Protein AF-A0A2J8MHH7-F1 (afdb_monomer_lite)

Secondary structure (DSSP, 8-state):
-HHHHHHHHHHHHHH-B-TTSPBTTSBPPP-TT-TT-S-B-TT--EEEETTTT----SSS-----EEEESS---S-B-SHHHHHHHHHHHS---S-TTS-GGGTTT-TTHHHHSPPSSBPPEEEETTTTEEEE-SHHHHHHHHHHHHHHHHHHHHHHHHHHT-

Structure (mmCIF, N/CA/C/O backbone):
data_AF-A0A2J8MHH7-F1
#
_entry.id   AF-A0A2J8MHH7-F1
#
loop_
_atom_site.group_PDB
_atom_site.id
_atom_site.type_symbol
_atom_site.label_atom_id
_atom_site.label_alt_id
_atom_site.label_comp_id
_atom_site.label_asym_id
_atom_site.label_entity_id
_atom_site.label_seq_id
_atom_site.pdbx_PDB_ins_code
_atom_site.Cartn_x
_atom_site.Cartn_y
_atom_site.Cartn_z
_atom_site.occupancy
_atom_site.B_iso_or_equiv
_atom_site.auth_seq_id
_atom_site.auth_comp_id
_atom_site.auth_asym_id
_atom_site.auth_atom_id
_atom_site.pdbx_PDB_model_num
ATOM 1 N N . MET A 1 1 ? 13.312 17.341 -24.199 1.00 48.28 1 MET A N 1
ATOM 2 C CA . MET A 1 1 ? 13.544 16.690 -22.887 1.00 48.28 1 MET A CA 1
ATOM 3 C C . MET A 1 1 ? 12.487 17.016 -21.820 1.00 48.28 1 MET A C 1
ATOM 5 O O . MET A 1 1 ? 12.425 16.279 -20.849 1.00 48.28 1 MET A O 1
ATOM 9 N N . GLY A 1 2 ? 11.620 18.029 -21.984 1.00 56.25 2 GLY A N 1
ATOM 10 C CA . GLY A 1 2 ? 10.581 18.352 -20.986 1.00 56.25 2 GLY A CA 1
ATOM 11 C C . GLY A 1 2 ? 9.403 17.366 -20.921 1.00 56.25 2 GLY A C 1
ATOM 12 O O . GLY A 1 2 ? 9.033 16.933 -19.836 1.00 56.25 2 GLY A O 1
ATOM 13 N N . TYR A 1 3 ? 8.859 16.937 -22.066 1.00 55.91 3 TYR A N 1
ATOM 14 C CA . TYR A 1 3 ? 7.637 16.115 -22.106 1.00 55.91 3 TYR A CA 1
ATOM 15 C C . TYR A 1 3 ? 7.747 14.759 -21.389 1.00 55.91 3 TYR A C 1
ATOM 17 O O . TYR A 1 3 ? 6.824 14.376 -20.679 1.00 55.91 3 TYR A O 1
ATOM 25 N N . SER A 1 4 ? 8.869 14.041 -21.509 1.00 57.59 4 SER A N 1
ATOM 26 C CA . SER A 1 4 ? 9.049 12.733 -20.852 1.00 57.59 4 SER A CA 1
ATOM 27 C C . SER A 1 4 ? 9.159 12.843 -19.328 1.00 57.59 4 SER A C 1
ATOM 29 O O . SER A 1 4 ? 8.661 11.978 -18.611 1.00 57.59 4 SER A O 1
ATOM 31 N N . VAL A 1 5 ? 9.771 13.923 -18.829 1.00 59.91 5 VAL A N 1
ATOM 32 C CA . VAL A 1 5 ? 9.884 14.202 -17.389 1.00 59.91 5 VAL A CA 1
ATOM 33 C C . VAL A 1 5 ? 8.517 14.577 -16.819 1.00 59.91 5 VAL A C 1
ATOM 35 O O . VAL A 1 5 ? 8.118 14.051 -15.782 1.00 59.91 5 VAL A O 1
ATOM 38 N N . VAL A 1 6 ? 7.764 15.415 -17.537 1.00 61.03 6 VAL A N 1
ATOM 39 C CA . VAL A 1 6 ? 6.406 15.824 -17.155 1.00 61.03 6 VAL A CA 1
ATOM 40 C C . VAL A 1 6 ? 5.433 14.641 -17.197 1.00 61.03 6 VAL A C 1
ATOM 42 O O . VAL A 1 6 ? 4.681 14.444 -16.247 1.00 61.03 6 VAL A O 1
ATOM 45 N N . ALA A 1 7 ? 5.486 13.797 -18.232 1.00 61.09 7 ALA A N 1
ATOM 46 C CA . ALA A 1 7 ? 4.661 12.592 -18.329 1.00 61.09 7 ALA A CA 1
ATOM 47 C C . ALA A 1 7 ? 4.988 11.572 -17.224 1.00 61.09 7 ALA A C 1
ATOM 49 O O . ALA A 1 7 ? 4.081 10.977 -16.642 1.00 61.09 7 ALA A O 1
ATOM 50 N N . GLY A 1 8 ? 6.273 11.404 -16.890 1.00 65.75 8 GLY A N 1
ATOM 51 C CA . GLY A 1 8 ? 6.703 10.571 -15.767 1.00 65.75 8 GLY A CA 1
ATOM 52 C C . GLY A 1 8 ? 6.203 11.100 -14.418 1.00 65.75 8 GLY A C 1
ATOM 53 O O . GLY A 1 8 ? 5.699 10.327 -13.604 1.00 65.75 8 GLY A O 1
ATOM 54 N N . ALA A 1 9 ? 6.283 12.415 -14.196 1.00 71.88 9 ALA A N 1
ATOM 55 C CA . ALA A 1 9 ? 5.775 13.065 -12.988 1.00 71.88 9 ALA A CA 1
ATOM 56 C C . ALA A 1 9 ? 4.243 12.960 -12.870 1.00 71.88 9 ALA A C 1
ATOM 58 O O . ALA A 1 9 ? 3.733 12.589 -11.814 1.00 71.88 9 ALA A O 1
ATOM 59 N N . ALA A 1 10 ? 3.513 13.196 -13.965 1.00 72.38 10 ALA A N 1
ATOM 60 C CA . ALA A 1 10 ? 2.060 13.045 -14.020 1.00 72.38 10 ALA A CA 1
ATOM 61 C C . ALA A 1 10 ? 1.624 11.593 -13.760 1.00 72.38 10 ALA A C 1
ATOM 63 O O . ALA A 1 10 ? 0.693 11.348 -12.996 1.00 72.38 10 ALA A O 1
ATOM 64 N N . GLY A 1 11 ? 2.328 10.617 -14.344 1.00 76.19 11 GLY A N 1
ATOM 65 C CA . GLY A 1 11 ? 2.057 9.196 -14.127 1.00 76.19 11 GLY A CA 1
ATOM 66 C C . GLY A 1 11 ? 2.215 8.785 -12.662 1.00 76.19 11 GLY A C 1
ATOM 67 O O . GLY A 1 11 ? 1.337 8.119 -12.116 1.00 76.19 11 GLY A O 1
ATOM 68 N N . ARG A 1 12 ? 3.287 9.228 -11.993 1.00 78.00 12 ARG A N 1
ATOM 69 C CA . ARG A 1 12 ? 3.503 8.954 -10.559 1.00 78.00 12 ARG A CA 1
ATOM 70 C C . ARG A 1 12 ? 2.398 9.525 -9.683 1.00 78.00 12 ARG A C 1
ATOM 72 O O . ARG A 1 12 ? 2.037 8.902 -8.691 1.00 78.00 12 ARG A O 1
ATOM 79 N N . LEU A 1 13 ? 1.845 10.670 -10.059 1.00 78.00 13 LEU A N 1
ATOM 80 C CA . LEU A 1 13 ? 0.752 11.280 -9.322 1.00 78.00 13 LEU A CA 1
ATOM 81 C C . LEU A 1 13 ? -0.551 10.486 -9.487 1.00 78.00 13 LEU A C 1
ATOM 83 O O . LEU A 1 13 ? -1.142 10.063 -8.495 1.00 78.00 13 LEU A O 1
ATOM 87 N N . LEU A 1 14 ? -0.932 10.193 -10.735 1.00 81.19 14 LEU A N 1
ATOM 88 C CA . LEU A 1 14 ? -2.170 9.483 -11.076 1.00 81.19 14 LEU A CA 1
ATOM 89 C C . LEU A 1 14 ? -2.198 8.032 -10.572 1.00 81.19 14 LEU A C 1
ATOM 91 O O . LEU A 1 14 ? -3.188 7.585 -9.995 1.00 81.19 14 LEU A O 1
ATOM 95 N N . PHE A 1 15 ? -1.119 7.281 -10.799 1.00 86.12 15 PHE A N 1
ATOM 96 C CA . PHE A 1 15 ? -1.049 5.866 -10.420 1.00 86.12 15 PHE A CA 1
ATOM 97 C C . PHE A 1 15 ? -0.535 5.670 -8.996 1.00 86.12 15 PHE A C 1
ATOM 99 O O . PHE A 1 15 ? -0.935 4.728 -8.321 1.00 86.12 15 PHE A O 1
ATOM 106 N N . GLY A 1 16 ? 0.307 6.580 -8.508 1.00 88.94 16 GLY A N 1
ATOM 107 C CA . GLY A 1 16 ? 1.049 6.384 -7.269 1.00 88.94 16 GLY A CA 1
ATOM 108 C C . GLY A 1 16 ? 2.278 5.519 -7.411 1.00 88.94 16 GLY A C 1
ATOM 109 O O . GLY A 1 16 ? 2.482 4.822 -8.408 1.00 88.94 16 GLY A O 1
ATOM 110 N N . TYR A 1 17 ? 3.090 5.572 -6.367 1.00 91.19 17 TYR A N 1
ATOM 111 C CA . TYR A 1 17 ? 4.254 4.727 -6.204 1.00 91.19 17 TYR A CA 1
ATOM 112 C C . TYR A 1 17 ? 4.415 4.335 -4.735 1.00 91.19 17 TYR A C 1
ATOM 114 O O . TYR A 1 17 ? 3.959 5.045 -3.837 1.00 91.19 17 TYR A O 1
ATOM 122 N N . ASP A 1 18 ? 5.040 3.187 -4.504 1.00 93.88 18 ASP A N 1
ATOM 123 C CA . ASP A 1 18 ? 5.380 2.715 -3.167 1.00 93.88 18 ASP A CA 1
ATOM 124 C C . ASP A 1 18 ? 6.726 3.276 -2.678 1.00 93.88 18 ASP A C 1
ATOM 126 O O . ASP A 1 18 ? 7.481 3.907 -3.421 1.00 93.88 18 ASP A O 1
ATOM 130 N N . SER A 1 19 ? 7.066 3.028 -1.414 1.00 92.31 19 SER A N 1
ATOM 131 C CA . SER A 1 19 ? 8.330 3.494 -0.826 1.00 92.31 19 SER A CA 1
ATOM 132 C C . SER A 1 19 ? 9.590 2.865 -1.439 1.00 92.31 19 SER A C 1
ATOM 134 O O . SER A 1 19 ? 10.691 3.307 -1.120 1.00 92.31 19 SER A O 1
ATOM 136 N N . PHE A 1 20 ? 9.453 1.870 -2.321 1.00 93.94 20 PHE A N 1
ATOM 137 C CA . PHE A 1 20 ? 10.554 1.204 -3.026 1.00 93.94 20 PHE A CA 1
ATOM 138 C C . PHE A 1 20 ? 10.684 1.674 -4.485 1.00 93.94 20 PHE A C 1
ATOM 140 O O . PHE A 1 20 ? 11.525 1.173 -5.232 1.00 93.94 20 PHE A O 1
ATOM 147 N N . GLY A 1 21 ? 9.873 2.658 -4.892 1.00 91.44 21 GLY A N 1
ATOM 148 C CA . GLY A 1 21 ? 9.911 3.265 -6.219 1.00 91.44 21 GLY A CA 1
ATOM 149 C C . GLY A 1 21 ? 9.122 2.510 -7.289 1.00 91.44 21 GLY A C 1
ATOM 150 O O . GLY A 1 21 ? 9.228 2.859 -8.465 1.00 91.44 21 GLY A O 1
ATOM 151 N N . ASN A 1 22 ? 8.319 1.508 -6.920 1.00 94.62 22 ASN A N 1
ATOM 152 C CA . ASN A 1 22 ? 7.443 0.826 -7.867 1.00 94.62 22 ASN A CA 1
ATOM 153 C C . ASN A 1 22 ? 6.191 1.667 -8.113 1.00 94.62 22 ASN A C 1
ATOM 155 O O . ASN A 1 22 ? 5.497 2.038 -7.170 1.00 94.62 22 ASN A O 1
ATOM 159 N N . MET A 1 23 ? 5.862 1.927 -9.376 1.00 94.06 23 MET A N 1
ATOM 160 C CA . MET A 1 23 ? 4.575 2.504 -9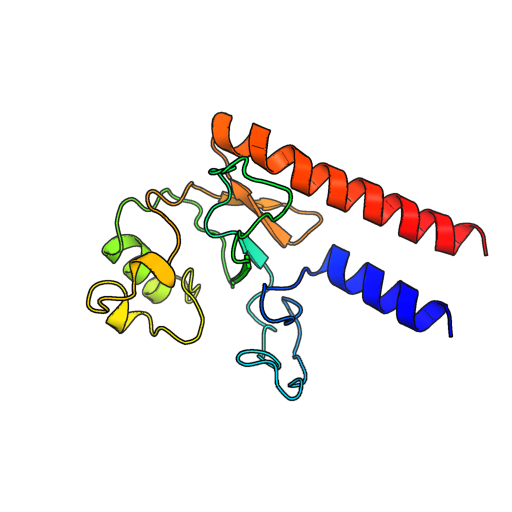.753 1.00 94.06 23 MET A CA 1
ATOM 161 C C . MET A 1 23 ? 3.475 1.452 -9.632 1.00 94.06 23 MET A C 1
ATOM 163 O O . MET A 1 23 ? 3.606 0.347 -10.170 1.00 94.06 23 MET A O 1
ATOM 167 N N . CYS A 1 24 ? 2.379 1.808 -8.968 1.00 95.38 24 CYS A N 1
ATOM 168 C CA . CYS A 1 24 ? 1.243 0.911 -8.784 1.00 95.38 24 CYS A CA 1
ATOM 169 C C . CYS A 1 24 ? 0.479 0.706 -10.103 1.00 95.38 24 CYS A C 1
ATOM 171 O O . CYS A 1 24 ? 0.429 1.585 -10.965 1.00 95.38 24 CYS A O 1
ATOM 173 N N . GLY A 1 25 ? -0.096 -0.481 -10.304 1.00 94.62 25 GLY A N 1
ATOM 174 C CA . GLY A 1 25 ? -0.816 -0.833 -11.535 1.00 94.62 25 GLY A CA 1
ATOM 175 C C . GLY A 1 25 ? 0.067 -0.981 -12.781 1.00 94.62 25 GLY A C 1
ATOM 176 O O . GLY A 1 25 ? -0.458 -1.007 -13.897 1.00 94.62 25 GLY A O 1
ATOM 177 N N . LYS A 1 26 ? 1.396 -1.050 -12.626 1.00 94.38 26 LYS A N 1
ATOM 178 C CA . LYS A 1 26 ? 2.366 -1.142 -13.725 1.00 94.38 26 LYS A CA 1
ATOM 179 C C . LYS A 1 26 ? 3.401 -2.232 -13.468 1.00 94.38 26 LYS A C 1
ATOM 181 O O . LYS A 1 26 ? 3.700 -2.575 -12.327 1.00 94.38 26 LYS A O 1
ATOM 186 N N . LYS A 1 27 ? 4.004 -2.715 -14.551 1.00 96.00 27 LYS A N 1
ATOM 187 C CA . LYS A 1 27 ? 5.230 -3.507 -14.493 1.00 96.00 27 LYS A CA 1
ATOM 188 C C . LYS A 1 27 ? 6.426 -2.565 -14.371 1.00 96.00 27 LYS A C 1
ATOM 190 O O . LYS A 1 27 ? 6.576 -1.671 -15.204 1.00 96.00 27 LYS A O 1
ATOM 195 N N . ASN A 1 28 ? 7.246 -2.747 -13.339 1.00 94.62 28 ASN A N 1
ATOM 196 C CA . ASN A 1 28 ? 8.397 -1.888 -13.064 1.00 94.62 28 ASN A CA 1
ATOM 197 C C . ASN A 1 28 ? 9.704 -2.571 -13.477 1.00 94.62 28 ASN A C 1
ATOM 199 O O . ASN A 1 28 ? 9.798 -3.796 -13.485 1.00 94.62 28 ASN A O 1
ATOM 203 N N . SER A 1 29 ? 10.715 -1.769 -13.800 1.00 94.19 29 SER A N 1
ATOM 204 C CA . SER A 1 29 ? 12.078 -2.253 -14.036 1.00 94.19 29 SER A CA 1
ATOM 205 C C . SER A 1 29 ? 12.903 -2.118 -12.755 1.00 94.19 29 SER A C 1
ATOM 207 O O . SER A 1 29 ? 12.742 -1.117 -12.052 1.00 94.19 29 SER A O 1
ATOM 209 N N . PRO A 1 30 ? 13.768 -3.094 -12.432 1.00 94.75 30 PRO A N 1
ATOM 210 C CA . PRO A 1 30 ? 14.615 -3.018 -11.249 1.00 94.75 30 PRO A CA 1
ATOM 211 C C . PRO A 1 30 ? 15.602 -1.857 -11.360 1.00 94.75 30 PRO A C 1
ATOM 213 O O . PRO A 1 30 ? 16.092 -1.539 -12.445 1.00 94.75 30 PRO A O 1
ATOM 216 N N . VAL A 1 31 ? 15.897 -1.243 -10.218 1.00 91.62 31 VAL A N 1
ATOM 217 C CA . VAL A 1 31 ? 16.882 -0.170 -10.082 1.00 91.62 31 VAL A CA 1
ATOM 218 C C . VAL A 1 31 ? 18.062 -0.701 -9.273 1.00 91.62 31 VAL A C 1
ATOM 220 O O . VAL A 1 31 ? 17.890 -1.271 -8.194 1.00 91.62 31 VAL A O 1
ATOM 223 N N . GLU A 1 32 ? 19.271 -0.532 -9.806 1.00 92.69 32 GLU A N 1
ATOM 224 C CA . GLU A 1 32 ? 20.500 -0.982 -9.153 1.00 92.69 32 GLU A CA 1
ATOM 225 C C . GLU A 1 32 ? 20.670 -0.320 -7.776 1.00 92.69 32 GLU A C 1
ATOM 227 O O . GLU A 1 32 ? 20.443 0.878 -7.612 1.00 92.69 32 GLU A O 1
ATOM 232 N N . GLY A 1 33 ? 21.026 -1.116 -6.764 1.00 91.19 33 GLY A N 1
ATOM 233 C CA . GLY A 1 33 ? 21.177 -0.648 -5.382 1.00 91.19 33 GLY A CA 1
ATOM 234 C C . GLY A 1 33 ? 19.866 -0.359 -4.635 1.00 91.19 33 GLY A C 1
ATOM 235 O O . GLY A 1 33 ? 19.918 -0.042 -3.448 1.00 91.19 33 GLY A O 1
ATOM 236 N N . ALA A 1 34 ? 18.698 -0.501 -5.275 1.00 90.44 34 ALA A N 1
ATOM 237 C CA . ALA A 1 34 ? 17.390 -0.277 -4.659 1.00 90.44 34 ALA A CA 1
ATOM 238 C C . ALA A 1 34 ? 16.650 -1.612 -4.432 1.00 90.44 34 ALA A C 1
ATOM 240 O O . ALA A 1 34 ? 15.951 -2.099 -5.332 1.00 90.44 34 ALA A O 1
ATOM 241 N N . PRO A 1 35 ? 16.786 -2.239 -3.247 1.00 92.44 35 PRO A N 1
ATOM 242 C CA . PRO A 1 35 ? 16.094 -3.488 -2.951 1.00 92.44 35 PRO A CA 1
ATOM 243 C C . PRO A 1 35 ? 14.575 -3.295 -3.001 1.00 92.44 35 PRO A C 1
ATOM 245 O O . PRO A 1 35 ? 14.061 -2.238 -2.644 1.00 92.44 35 PRO A O 1
ATOM 248 N N . LEU A 1 36 ? 13.859 -4.343 -3.423 1.00 93.75 36 LEU A N 1
ATOM 249 C CA . LEU A 1 36 ? 12.397 -4.364 -3.587 1.00 93.75 36 LEU A CA 1
ATOM 250 C C . LEU A 1 36 ? 11.839 -3.445 -4.695 1.00 93.75 36 LEU A C 1
ATOM 252 O O . LEU A 1 36 ? 10.618 -3.367 -4.839 1.00 93.75 36 LEU A O 1
ATOM 256 N N . SER A 1 37 ? 12.693 -2.813 -5.506 1.00 94.94 37 SER A N 1
ATOM 257 C CA . SER A 1 37 ? 12.295 -2.162 -6.763 1.00 94.94 37 SER A CA 1
ATOM 258 C C . SER A 1 37 ? 12.069 -3.181 -7.895 1.00 94.94 37 SER A C 1
ATOM 260 O O . SER A 1 37 ? 12.446 -4.348 -7.784 1.00 94.94 37 SER A O 1
ATOM 262 N N . GLY A 1 38 ? 11.461 -2.747 -9.003 1.00 95.25 38 GLY A N 1
ATOM 263 C CA . GLY A 1 38 ? 11.254 -3.581 -10.192 1.00 95.25 38 GLY A CA 1
ATOM 264 C C . GLY A 1 38 ? 10.165 -4.642 -10.063 1.00 95.25 38 GLY A C 1
ATOM 265 O O . GLY A 1 38 ? 10.161 -5.615 -10.812 1.00 95.25 38 GLY A O 1
ATOM 266 N N . GLN A 1 39 ? 9.248 -4.476 -9.113 1.00 96.19 39 GLN A N 1
ATOM 267 C CA . GLN A 1 39 ? 8.153 -5.415 -8.891 1.00 96.19 39 GLN A CA 1
ATOM 268 C C . GLN A 1 39 ? 7.071 -5.274 -9.969 1.00 96.19 39 GLN A C 1
ATOM 270 O O . GLN A 1 39 ? 6.787 -4.177 -10.471 1.00 96.19 39 GLN A O 1
ATOM 275 N N . ASP A 1 40 ? 6.403 -6.382 -10.282 1.00 96.88 40 ASP A N 1
ATOM 276 C CA . ASP A 1 40 ? 5.184 -6.342 -11.084 1.00 96.88 40 ASP A CA 1
ATOM 277 C C . ASP A 1 40 ? 3.987 -5.944 -10.209 1.00 96.88 40 ASP A C 1
ATOM 279 O O . ASP A 1 40 ? 3.459 -6.739 -9.430 1.00 96.88 40 ASP A O 1
ATOM 283 N N . MET A 1 41 ? 3.554 -4.691 -10.350 1.00 97.00 41 MET A N 1
ATOM 284 C CA . MET A 1 41 ? 2.425 -4.125 -9.616 1.00 97.00 41 MET A CA 1
ATOM 285 C C . MET A 1 41 ? 1.155 -4.059 -10.465 1.00 97.00 41 MET A C 1
ATOM 287 O O . MET A 1 41 ? 0.212 -3.370 -10.087 1.00 97.00 41 MET A O 1
ATOM 291 N N . THR A 1 42 ? 1.080 -4.762 -11.600 1.00 96.06 42 THR A N 1
ATOM 292 C CA . THR A 1 42 ? -0.059 -4.688 -12.540 1.00 96.06 42 THR A CA 1
ATOM 293 C C . THR A 1 42 ? -1.414 -4.920 -11.858 1.00 96.06 42 THR A C 1
ATOM 295 O O . THR A 1 42 ? -2.398 -4.242 -12.161 1.00 96.06 42 THR A O 1
ATOM 298 N N . LEU A 1 43 ? -1.458 -5.837 -10.887 1.00 96.31 43 LEU A N 1
ATOM 299 C CA . LEU A 1 43 ? -2.658 -6.157 -10.105 1.00 96.31 43 LEU A CA 1
ATOM 300 C C . LEU A 1 43 ? -2.778 -5.355 -8.797 1.00 96.31 43 LEU A C 1
ATOM 302 O O . LEU A 1 43 ? -3.819 -5.387 -8.152 1.00 96.31 43 LEU A O 1
ATOM 306 N N . LYS A 1 44 ? -1.735 -4.611 -8.420 1.00 96.75 44 LYS A N 1
ATOM 307 C CA . LYS A 1 44 ? -1.639 -3.822 -7.187 1.00 96.75 44 LYS A CA 1
ATOM 308 C C . LYS A 1 44 ? -1.775 -2.347 -7.529 1.00 96.75 44 LYS A C 1
ATOM 310 O O . LYS A 1 44 ? -0.786 -1.639 -7.706 1.00 96.75 44 LYS A O 1
ATOM 315 N N . LYS A 1 45 ? -3.016 -1.915 -7.738 1.00 94.81 45 LYS A N 1
ATOM 316 C CA . LYS A 1 45 ? -3.333 -0.593 -8.297 1.00 94.81 45 LYS A CA 1
ATOM 317 C C . LYS A 1 45 ? -3.402 0.505 -7.249 1.00 94.81 45 LYS A C 1
ATOM 319 O O . LYS A 1 45 ? -3.309 1.668 -7.626 1.00 94.81 45 LYS A O 1
ATOM 324 N N . HIS A 1 46 ? -3.588 0.155 -5.980 1.00 95.31 46 HIS A N 1
ATOM 325 C CA . HIS A 1 46 ? -3.831 1.131 -4.931 1.00 95.31 46 HIS A CA 1
ATOM 326 C C . HIS A 1 46 ? -2.584 1.401 -4.100 1.00 95.31 46 HIS A C 1
ATOM 328 O O . HIS A 1 46 ? -1.816 0.484 -3.843 1.00 95.31 46 HIS A O 1
ATOM 334 N N . VAL A 1 47 ? -2.396 2.635 -3.641 1.00 94.06 47 VAL A N 1
ATOM 335 C CA . VAL A 1 47 ? -1.362 2.960 -2.650 1.00 94.06 47 VAL A CA 1
ATOM 336 C C . VAL A 1 47 ? -1.980 2.915 -1.261 1.00 94.06 47 VAL A C 1
ATOM 338 O O . VAL A 1 47 ? -2.920 3.657 -0.966 1.00 94.06 47 VAL A O 1
ATOM 341 N N . PHE A 1 48 ? -1.422 2.075 -0.401 1.00 94.50 48 PHE A N 1
ATOM 342 C CA . PHE A 1 48 ? -1.749 1.986 1.014 1.00 94.50 48 PHE A CA 1
ATOM 343 C C . PHE A 1 48 ? -0.616 2.578 1.850 1.00 94.50 48 PHE A C 1
ATOM 345 O O . PHE A 1 48 ? 0.547 2.247 1.631 1.00 94.50 48 PHE A O 1
ATOM 352 N N . PHE A 1 49 ? -0.949 3.424 2.824 1.00 91.19 49 PHE A N 1
ATOM 353 C CA . PHE A 1 49 ? 0.021 4.018 3.743 1.00 91.19 49 PHE A CA 1
ATOM 354 C C . PHE A 1 49 ? -0.132 3.377 5.124 1.00 91.19 49 PHE A C 1
ATOM 356 O O . PHE A 1 49 ? -1.133 3.602 5.810 1.00 91.19 49 PHE A O 1
ATOM 363 N N . MET A 1 50 ? 0.883 2.623 5.553 1.00 87.81 50 MET A N 1
ATOM 364 C CA . MET A 1 50 ? 0.831 1.793 6.763 1.00 87.81 50 MET A CA 1
ATOM 365 C C . MET A 1 50 ? 0.433 2.555 8.033 1.00 87.81 50 MET A C 1
ATOM 367 O O . MET A 1 50 ? -0.273 2.024 8.876 1.00 87.81 50 MET A O 1
ATOM 371 N N . ASN A 1 51 ? 0.878 3.807 8.169 1.00 80.50 51 ASN A N 1
ATOM 372 C CA . ASN A 1 51 ? 0.695 4.614 9.378 1.00 80.50 51 ASN A CA 1
ATOM 373 C C . ASN A 1 51 ? -0.022 5.937 9.065 1.00 80.50 51 ASN A C 1
ATOM 375 O O . ASN A 1 51 ? 0.403 7.008 9.500 1.00 80.50 51 ASN A O 1
ATOM 379 N N . SER A 1 52 ? -1.099 5.861 8.275 1.00 73.69 52 SER A N 1
ATOM 380 C CA . SER A 1 52 ? -1.875 7.015 7.781 1.00 73.69 52 SER A CA 1
ATOM 381 C C . SER A 1 52 ? -2.355 7.975 8.875 1.00 73.69 52 SER A C 1
ATOM 383 O O . SER A 1 52 ? -2.406 9.182 8.646 1.00 73.69 52 SER A O 1
ATOM 385 N N . CYS A 1 53 ? -2.666 7.453 10.064 1.00 76.50 53 CYS A N 1
ATOM 386 C CA . CYS A 1 53 ? -3.294 8.214 11.149 1.00 76.50 53 CYS A CA 1
ATOM 387 C C . CYS A 1 53 ? -2.312 8.745 12.197 1.00 76.50 53 CYS A C 1
ATOM 389 O O . CYS A 1 53 ? -2.686 9.588 13.002 1.00 76.50 53 CYS A O 1
ATOM 391 N N . ASN A 1 54 ? -1.053 8.296 12.183 1.00 66.75 54 ASN A N 1
ATOM 392 C CA . ASN A 1 54 ? -0.036 8.776 13.115 1.00 66.75 54 ASN A CA 1
ATOM 393 C C . ASN A 1 54 ? 0.872 9.775 12.399 1.00 66.75 54 ASN A C 1
ATOM 395 O O . ASN A 1 54 ? 1.656 9.416 11.517 1.00 66.75 54 ASN A O 1
ATOM 399 N N . LEU A 1 55 ? 0.712 11.060 12.715 1.00 55.59 55 LEU A N 1
ATOM 400 C CA . LEU A 1 55 ? 1.707 12.089 12.425 1.00 55.59 55 LEU A CA 1
ATOM 401 C C . LEU A 1 55 ? 2.598 12.185 13.662 1.00 55.59 55 LEU A C 1
ATOM 403 O O . LEU A 1 55 ? 2.320 12.963 14.569 1.00 55.59 55 LEU A O 1
ATOM 407 N N . GLU A 1 56 ? 3.667 11.393 13.731 1.00 50.44 56 GLU A N 1
ATOM 408 C CA . GLU A 1 56 ? 4.746 11.761 14.645 1.00 50.44 56 GLU A CA 1
ATOM 409 C C . GLU A 1 56 ? 5.385 13.034 14.076 1.00 50.44 56 GLU A C 1
ATOM 411 O O . GLU A 1 56 ? 6.139 13.005 13.103 1.00 50.44 56 GLU A O 1
ATOM 416 N N . VAL A 1 57 ? 5.003 14.180 14.647 1.00 44.00 57 VAL A N 1
ATOM 417 C CA . VAL A 1 57 ? 5.542 15.508 14.338 1.00 44.00 57 VAL A CA 1
ATOM 418 C C . VAL A 1 57 ? 6.967 15.587 14.891 1.00 44.00 57 VAL A C 1
ATOM 420 O O . VAL A 1 57 ? 7.245 16.241 15.891 1.00 44.00 57 VAL A O 1
ATOM 423 N N . LYS A 1 58 ? 7.898 14.876 14.260 1.00 37.75 58 LYS A N 1
ATOM 424 C CA . LYS A 1 58 ? 9.332 15.107 14.419 1.00 37.75 58 LYS A CA 1
ATOM 425 C C . LYS A 1 58 ? 9.925 15.335 13.037 1.00 37.75 58 LYS A C 1
ATOM 427 O O . LYS A 1 58 ? 10.253 14.396 12.331 1.00 37.75 58 LYS A O 1
ATOM 432 N N . GLY A 1 59 ? 10.008 16.613 12.663 1.00 39.72 59 GLY A N 1
ATOM 433 C CA . GLY A 1 59 ? 10.887 17.111 11.605 1.00 39.72 59 GLY A CA 1
ATOM 434 C C . GLY A 1 59 ? 10.762 16.415 10.248 1.00 39.72 59 GLY A C 1
ATOM 435 O O . GLY A 1 59 ? 11.636 15.655 9.863 1.00 39.72 59 GLY A O 1
ATOM 436 N N . MET A 1 60 ? 9.720 16.749 9.486 1.00 37.09 60 MET A N 1
ATOM 437 C CA . MET A 1 60 ? 9.773 16.771 8.015 1.00 37.09 60 MET A CA 1
ATOM 438 C C . MET A 1 60 ? 10.178 15.473 7.276 1.00 37.09 60 MET A C 1
ATOM 440 O O . MET A 1 60 ? 10.655 15.540 6.147 1.00 37.09 60 MET A O 1
ATOM 444 N N . GLN A 1 61 ? 9.913 14.293 7.841 1.00 40.16 61 GLN A N 1
ATOM 445 C CA . GLN A 1 61 ? 9.813 13.048 7.073 1.00 40.16 61 GLN A CA 1
ATOM 446 C C . GLN A 1 61 ? 8.576 12.273 7.512 1.00 40.16 61 GLN A C 1
ATOM 448 O O . GLN A 1 61 ? 8.519 11.694 8.595 1.00 40.16 61 GLN A O 1
ATOM 453 N N . LEU A 1 62 ? 7.574 12.240 6.634 1.00 46.41 62 LEU A N 1
ATOM 454 C CA . LEU A 1 62 ? 6.522 11.235 6.678 1.00 46.41 62 LEU A CA 1
ATOM 455 C C . LEU A 1 62 ? 7.183 9.876 6.396 1.00 46.41 62 LEU A C 1
ATOM 457 O O . LEU A 1 62 ? 7.131 9.390 5.272 1.00 46.41 62 LEU A O 1
ATOM 461 N N . ASN A 1 63 ? 7.800 9.242 7.401 1.00 50.91 63 ASN A N 1
ATOM 462 C CA . ASN A 1 63 ? 8.265 7.847 7.336 1.00 50.91 63 ASN A CA 1
ATOM 463 C C . ASN A 1 63 ? 7.069 6.875 7.361 1.00 50.91 63 ASN A C 1
ATOM 465 O O . ASN A 1 63 ? 7.033 5.880 8.083 1.00 50.91 63 ASN A O 1
ATOM 469 N N . ARG A 1 64 ? 6.033 7.194 6.584 1.00 69.44 64 ARG A N 1
ATOM 470 C CA . ARG A 1 64 ? 4.894 6.326 6.339 1.00 69.44 64 ARG A CA 1
ATOM 471 C C . ARG A 1 64 ? 5.275 5.472 5.159 1.00 69.44 64 ARG A C 1
ATOM 473 O O . ARG A 1 64 ? 5.254 5.931 4.020 1.00 69.44 64 ARG A O 1
ATOM 480 N N . MET A 1 65 ? 5.647 4.240 5.457 1.00 86.88 65 MET A N 1
ATOM 481 C CA . MET A 1 65 ? 5.848 3.261 4.414 1.00 86.88 65 MET A CA 1
ATOM 482 C C . MET A 1 65 ? 4.561 3.127 3.597 1.00 86.88 65 MET A C 1
ATOM 484 O O . MET A 1 65 ? 3.477 2.908 4.147 1.00 86.88 65 MET A O 1
ATOM 488 N N . ALA A 1 66 ? 4.701 3.325 2.294 1.00 92.19 66 ALA A N 1
ATOM 489 C CA . ALA A 1 66 ? 3.647 3.192 1.313 1.00 92.19 66 ALA A CA 1
ATOM 490 C C . ALA A 1 66 ? 3.882 1.910 0.518 1.00 92.19 66 ALA A C 1
ATOM 492 O O . ALA A 1 66 ? 5.020 1.624 0.143 1.00 92.19 66 ALA A O 1
ATOM 493 N N . LEU A 1 67 ? 2.817 1.160 0.256 1.00 96.12 67 LEU A N 1
ATOM 494 C CA . LEU A 1 67 ? 2.838 -0.077 -0.520 1.00 96.12 67 LEU A CA 1
ATOM 495 C C . LEU A 1 67 ? 1.806 -0.019 -1.641 1.00 96.12 67 LEU A C 1
ATOM 497 O O . LEU A 1 67 ? 0.712 0.517 -1.456 1.00 96.12 67 LEU A O 1
ATOM 501 N N . CYS A 1 68 ? 2.126 -0.636 -2.774 1.00 97.12 68 CYS A N 1
ATOM 502 C CA . CYS A 1 68 ? 1.130 -0.962 -3.778 1.00 97.12 68 CYS A CA 1
ATOM 503 C C . CYS A 1 68 ? 0.345 -2.193 -3.310 1.00 97.12 68 CYS A C 1
ATOM 505 O O . CYS A 1 68 ? 0.916 -3.256 -3.060 1.00 97.12 68 CYS A O 1
ATOM 507 N N . VAL A 1 69 ? -0.974 -2.071 -3.233 1.00 97.69 69 VAL A N 1
ATOM 508 C CA . VAL A 1 69 ? -1.898 -3.111 -2.778 1.00 97.69 69 VAL A CA 1
ATOM 509 C C . VAL A 1 69 ? -2.993 -3.347 -3.816 1.00 97.69 69 VAL A C 1
ATOM 511 O O . VAL A 1 69 ? -3.289 -2.486 -4.650 1.00 97.69 69 VAL A O 1
ATOM 514 N N . SER A 1 70 ? -3.574 -4.545 -3.802 1.00 96.81 70 SER A N 1
ATOM 515 C CA . SER A 1 70 ? -4.648 -4.914 -4.735 1.00 96.81 70 SER A CA 1
ATOM 516 C C . SER A 1 70 ? -5.989 -4.338 -4.283 1.00 96.81 70 SER A C 1
ATOM 518 O O . SER A 1 70 ? -6.758 -3.846 -5.102 1.00 96.81 70 SER A O 1
ATOM 520 N N . ASN A 1 71 ? -6.226 -4.340 -2.969 1.00 96.50 71 ASN A N 1
ATOM 521 C CA . ASN A 1 71 ? -7.448 -3.881 -2.317 1.00 96.50 71 ASN A CA 1
ATOM 522 C C . ASN A 1 71 ? -7.103 -3.081 -1.057 1.00 96.50 71 ASN A C 1
ATOM 524 O O . ASN A 1 71 ? -6.141 -3.407 -0.354 1.00 96.50 71 ASN A O 1
ATOM 528 N N . CYS A 1 72 ? -7.907 -2.060 -0.769 1.00 96.56 72 CYS A N 1
ATOM 529 C CA . CYS A 1 72 ? -7.855 -1.347 0.503 1.00 96.56 72 CYS A CA 1
ATOM 530 C C . CYS A 1 72 ? -8.583 -2.157 1.591 1.00 96.56 72 CYS A C 1
ATOM 532 O O . CYS A 1 72 ? -9.552 -2.843 1.264 1.00 96.56 72 CYS A O 1
ATOM 534 N N . PRO A 1 73 ? -8.144 -2.099 2.860 1.00 96.31 73 PRO A N 1
ATOM 535 C CA . PRO A 1 73 ? -8.860 -2.742 3.959 1.00 96.31 73 PRO A CA 1
ATOM 536 C C . PRO A 1 73 ? -10.145 -1.963 4.250 1.00 96.31 73 PRO A C 1
ATOM 538 O O . PRO A 1 73 ? -10.086 -0.909 4.868 1.00 96.31 73 PRO A O 1
ATOM 541 N N . GLU A 1 74 ? -11.296 -2.428 3.765 1.00 95.50 74 GLU A N 1
ATOM 542 C CA . GLU A 1 74 ? -12.575 -1.712 3.940 1.00 95.50 74 GLU A CA 1
ATOM 543 C C . GLU A 1 74 ? -13.121 -1.788 5.374 1.00 95.50 74 GLU A C 1
ATOM 545 O O . GLU A 1 74 ? -13.925 -0.944 5.772 1.00 95.50 74 GLU A O 1
ATOM 550 N N . GLU A 1 75 ? -12.634 -2.753 6.151 1.00 95.25 75 GLU A N 1
ATOM 551 C CA . GLU A 1 75 ? -12.943 -2.966 7.563 1.00 95.25 75 GLU A CA 1
ATOM 552 C C . GLU A 1 75 ? -11.712 -2.668 8.431 1.00 95.25 75 GLU A C 1
ATOM 554 O O . GLU A 1 75 ? -10.577 -2.663 7.943 1.00 95.25 75 GLU A O 1
ATOM 559 N N . GLN A 1 76 ? -11.943 -2.376 9.713 1.00 95.56 76 GLN A N 1
ATOM 560 C CA . GLN A 1 76 ? -10.857 -2.206 10.677 1.00 95.56 76 GLN A CA 1
ATOM 561 C C . GLN A 1 76 ? -10.189 -3.557 10.934 1.00 95.56 76 GLN A C 1
ATOM 563 O O . GLN A 1 76 ? -10.883 -4.563 11.043 1.00 95.56 76 GLN A O 1
ATOM 568 N N . LEU A 1 77 ? -8.858 -3.564 11.031 1.00 96.81 77 LEU A N 1
ATOM 569 C CA . LEU A 1 77 ? -8.090 -4.753 11.401 1.00 96.81 77 LEU A CA 1
ATOM 570 C C . LEU A 1 77 ? -7.365 -4.466 12.717 1.00 96.81 77 LEU A C 1
ATOM 572 O O . LEU A 1 77 ? -6.473 -3.612 12.766 1.00 96.81 77 LEU A O 1
ATOM 576 N N . ASP A 1 78 ? -7.754 -5.161 13.775 1.00 96.62 78 ASP A N 1
ATOM 577 C CA . ASP A 1 78 ? -7.311 -4.932 15.149 1.00 96.62 78 ASP A CA 1
ATOM 578 C C . ASP A 1 78 ? -6.094 -5.782 15.530 1.00 96.62 78 ASP A C 1
ATOM 580 O O . ASP A 1 78 ? -5.380 -5.447 16.479 1.00 96.62 78 ASP A O 1
ATOM 584 N N . SER A 1 79 ? -5.812 -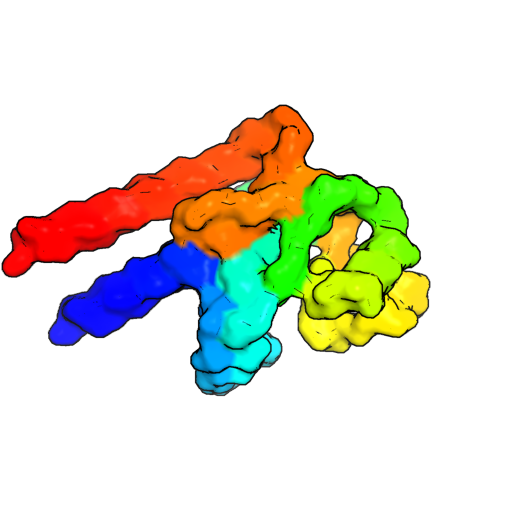6.851 14.778 1.00 97.19 79 SER A N 1
ATOM 585 C CA . SER A 1 79 ? -4.715 -7.776 15.069 1.00 97.19 79 SER A CA 1
ATOM 586 C C . SER A 1 79 ? -3.901 -8.190 13.833 1.00 97.19 79 SER A C 1
ATOM 588 O O . SER A 1 79 ? -4.323 -8.025 12.686 1.00 97.19 79 SER A O 1
ATOM 590 N N . LEU A 1 80 ? -2.703 -8.749 14.052 1.00 96.88 80 LEU A N 1
ATOM 591 C CA . LEU A 1 80 ? -1.866 -9.271 12.961 1.00 96.88 80 LEU A CA 1
ATOM 592 C C . LEU A 1 80 ? -2.493 -10.511 12.308 1.00 96.88 80 LEU A C 1
ATOM 594 O O . LEU A 1 80 ? -2.289 -10.742 11.116 1.00 96.88 80 LEU A O 1
ATOM 598 N N . GLU A 1 81 ? -3.283 -11.278 13.060 1.00 97.69 81 GLU A N 1
ATOM 599 C CA . GLU A 1 81 ? -4.074 -12.401 12.557 1.00 97.69 81 GLU A CA 1
ATOM 600 C C . GLU A 1 81 ? -5.120 -11.920 11.546 1.00 97.69 81 GLU A C 1
ATOM 602 O O . GLU A 1 81 ? -5.281 -12.533 10.492 1.00 97.69 81 GLU A O 1
ATOM 607 N N . GLU A 1 82 ? -5.787 -10.796 11.817 1.00 98.31 82 GLU A N 1
ATOM 608 C CA . GLU A 1 82 ? -6.752 -10.197 10.890 1.00 98.31 82 GLU A CA 1
ATOM 609 C C . GLU A 1 82 ? -6.066 -9.629 9.643 1.00 98.31 82 GLU A C 1
ATOM 611 O O . GLU A 1 82 ? -6.543 -9.831 8.526 1.00 98.31 82 GLU A O 1
ATOM 616 N N . VAL A 1 83 ? -4.891 -9.007 9.793 1.00 97.69 83 VAL A N 1
ATOM 617 C CA . VAL A 1 83 ? -4.064 -8.570 8.652 1.00 97.69 83 VAL A CA 1
ATOM 618 C C . VAL A 1 83 ? -3.627 -9.761 7.791 1.00 97.69 83 VAL A C 1
ATOM 620 O O . VAL A 1 83 ? -3.655 -9.692 6.558 1.00 97.69 83 VAL A O 1
ATOM 623 N N . GLN A 1 84 ? -3.247 -10.874 8.417 1.00 97.94 84 GLN A N 1
ATOM 624 C CA . GLN A 1 84 ? -2.903 -12.113 7.724 1.00 97.94 84 GLN A CA 1
ATOM 625 C C . GLN A 1 84 ? -4.118 -12.724 7.016 1.00 97.94 84 GLN A C 1
ATOM 627 O O . GLN A 1 84 ? -4.008 -13.152 5.863 1.00 97.94 84 GLN A O 1
ATOM 632 N N . LEU A 1 85 ? -5.279 -12.742 7.672 1.00 98.06 85 LEU A N 1
ATOM 633 C CA . LEU A 1 85 ? -6.531 -13.222 7.095 1.00 98.06 85 LEU A CA 1
ATOM 634 C C . LEU A 1 85 ? -6.938 -12.381 5.883 1.00 98.06 85 LEU A C 1
ATOM 636 O O . LEU A 1 85 ? -7.260 -12.942 4.834 1.00 98.06 85 LEU A O 1
ATOM 640 N N . PHE A 1 86 ? -6.861 -11.053 5.987 1.00 98.19 86 PHE A N 1
ATOM 641 C CA . PHE A 1 86 ? -7.107 -10.134 4.879 1.00 98.19 86 PHE A CA 1
ATOM 642 C C . PHE A 1 86 ? -6.185 -10.435 3.693 1.00 98.19 86 PHE A C 1
ATOM 644 O O . PHE A 1 86 ? -6.657 -10.547 2.561 1.00 98.19 86 PHE A O 1
ATOM 651 N N . ALA A 1 87 ? -4.888 -10.644 3.940 1.00 97.69 87 ALA A N 1
ATOM 652 C CA . ALA A 1 87 ? -3.936 -10.988 2.887 1.00 97.69 87 ALA A CA 1
ATOM 653 C C . ALA A 1 87 ? -4.282 -12.306 2.184 1.00 97.69 87 ALA A C 1
ATOM 655 O O . ALA A 1 87 ? -4.245 -12.381 0.956 1.00 97.69 87 ALA A O 1
ATOM 656 N N . ASN A 1 88 ? -4.666 -13.328 2.948 1.00 97.25 88 ASN A N 1
ATOM 657 C CA . ASN A 1 88 ? -4.977 -14.649 2.410 1.00 97.25 88 ASN A CA 1
ATOM 658 C C . ASN A 1 88 ? -6.319 -14.692 1.660 1.00 97.25 88 ASN A C 1
ATOM 660 O O . ASN A 1 88 ? -6.451 -15.440 0.695 1.00 97.25 88 ASN A O 1
ATOM 664 N N . THR A 1 89 ? -7.305 -13.904 2.089 1.00 97.19 89 THR A N 1
ATOM 665 C CA . THR A 1 89 ? -8.655 -13.889 1.496 1.00 97.19 89 THR A CA 1
ATOM 666 C C . THR A 1 89 ? -8.757 -12.965 0.288 1.00 97.19 89 THR A C 1
ATOM 668 O O . THR A 1 89 ? -9.356 -13.335 -0.718 1.00 97.19 89 THR A O 1
ATOM 671 N N . SER A 1 90 ? -8.150 -11.778 0.357 1.00 96.56 90 SER A N 1
ATOM 672 C CA . SER A 1 90 ? -8.213 -10.777 -0.718 1.00 96.56 90 SER A CA 1
ATOM 673 C C . SER A 1 90 ? -7.048 -10.859 -1.709 1.00 96.56 90 SER A C 1
ATOM 675 O O . SER A 1 90 ? -7.120 -10.292 -2.798 1.00 96.56 90 SER A O 1
ATOM 677 N N . GLY A 1 91 ? -5.938 -11.510 -1.339 1.00 96.19 91 GLY A N 1
ATOM 678 C CA . GLY A 1 91 ? -4.679 -11.435 -2.089 1.00 96.19 91 GLY A CA 1
ATOM 679 C C . GLY A 1 91 ? -3.989 -10.062 -2.003 1.00 96.19 91 GLY A C 1
ATOM 680 O O . GLY A 1 91 ? -3.083 -9.761 -2.792 1.00 96.19 91 GLY A O 1
ATOM 681 N N . SER A 1 92 ? -4.421 -9.205 -1.072 1.00 97.44 92 SER A N 1
ATOM 682 C CA . SER A 1 92 ? -3.881 -7.868 -0.843 1.00 97.44 92 SER A CA 1
ATOM 683 C C . SER A 1 92 ? -3.013 -7.838 0.416 1.00 97.44 92 SER A C 1
ATOM 685 O O . SER A 1 92 ? -3.483 -8.052 1.526 1.00 97.44 92 SER A O 1
ATOM 687 N N . PHE A 1 93 ? -1.720 -7.572 0.250 1.00 97.31 93 PHE A N 1
ATOM 688 C CA . PHE A 1 93 ? -0.729 -7.680 1.322 1.00 97.31 93 PHE A CA 1
ATOM 689 C C . PHE A 1 93 ? -0.436 -6.300 1.904 1.00 97.31 93 PHE A C 1
ATOM 691 O O . PHE A 1 93 ? 0.004 -5.414 1.173 1.00 97.31 93 PHE A O 1
ATOM 698 N N . LEU A 1 94 ? -0.669 -6.126 3.207 1.00 96.69 94 LEU A N 1
ATOM 699 C CA . LEU A 1 94 ? -0.490 -4.840 3.888 1.00 96.69 94 LEU A CA 1
ATOM 700 C C . LEU A 1 94 ? 0.880 -4.687 4.564 1.00 96.69 94 LEU A C 1
ATOM 702 O O . LEU A 1 94 ? 1.166 -3.604 5.059 1.00 96.69 94 LEU A O 1
ATOM 706 N N . CYS A 1 95 ? 1.725 -5.722 4.564 1.00 96.19 95 CYS A N 1
ATOM 707 C CA . CYS A 1 95 ? 3.099 -5.679 5.078 1.00 96.19 95 CYS A CA 1
ATOM 708 C C . CYS A 1 95 ? 4.136 -5.626 3.939 1.00 96.19 95 CYS A C 1
ATOM 710 O O . CYS A 1 95 ? 3.822 -5.917 2.782 1.00 96.19 95 CYS A O 1
ATOM 712 N N . VAL A 1 96 ? 5.386 -5.273 4.263 1.00 95.44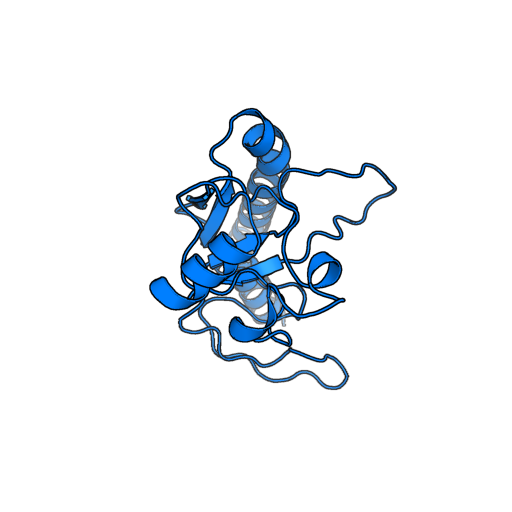 96 VAL A N 1
ATOM 713 C CA . VAL A 1 96 ? 6.508 -5.199 3.308 1.00 95.44 96 VAL A CA 1
ATOM 714 C C . VAL A 1 96 ? 6.646 -6.493 2.517 1.00 95.44 96 VAL A C 1
ATOM 716 O O . VAL A 1 96 ? 6.581 -7.578 3.083 1.00 95.44 96 VAL A O 1
ATOM 719 N N . TYR A 1 97 ? 6.933 -6.379 1.218 1.00 94.12 97 TYR A N 1
ATOM 720 C CA . TYR A 1 97 ? 6.996 -7.514 0.288 1.00 94.12 97 TYR A CA 1
ATOM 721 C C . TYR A 1 97 ? 8.027 -8.594 0.652 1.00 94.12 97 TYR A C 1
ATOM 723 O O . TYR A 1 97 ? 7.928 -9.720 0.175 1.00 94.12 97 TYR A O 1
ATOM 731 N N . SER A 1 98 ? 9.021 -8.268 1.483 1.00 93.31 98 SER A N 1
ATOM 732 C CA . SER A 1 98 ? 9.998 -9.231 2.002 1.00 93.31 98 SER A CA 1
ATOM 733 C C . SER A 1 98 ? 9.429 -10.151 3.088 1.00 93.31 98 SER A C 1
ATOM 735 O O . SER A 1 98 ? 10.049 -11.166 3.405 1.00 93.31 98 SER A O 1
ATOM 737 N N . LEU A 1 99 ? 8.265 -9.819 3.657 1.00 95.06 99 LEU A N 1
ATOM 738 C CA . LEU A 1 99 ? 7.576 -10.618 4.659 1.00 95.06 99 LEU A CA 1
ATOM 739 C C . LEU A 1 99 ? 6.395 -11.360 4.026 1.00 95.06 99 LEU A C 1
ATOM 741 O O . LEU A 1 99 ? 5.433 -10.763 3.548 1.00 95.06 99 LEU A O 1
ATOM 745 N N . ASN A 1 100 ? 6.456 -12.688 4.063 1.00 95.12 100 ASN A N 1
ATOM 746 C CA . ASN A 1 100 ? 5.361 -13.544 3.619 1.00 95.12 100 ASN A CA 1
ATOM 747 C C . ASN A 1 100 ? 4.188 -13.508 4.625 1.00 95.12 100 ASN A C 1
ATOM 749 O O . ASN A 1 100 ? 4.439 -13.480 5.832 1.00 95.12 100 ASN A O 1
ATOM 753 N N . SER A 1 101 ? 2.935 -13.563 4.147 1.00 95.25 101 SER A N 1
ATOM 754 C CA . SER A 1 101 ? 1.732 -13.541 4.999 1.00 95.25 101 SER A CA 1
ATOM 755 C C . SER A 1 101 ? 1.723 -14.633 6.068 1.00 95.25 101 SER A C 1
ATOM 757 O O . SER A 1 101 ? 1.297 -14.371 7.187 1.00 95.25 101 SER A O 1
ATOM 759 N N . PHE A 1 102 ? 2.275 -15.822 5.795 1.00 94.62 102 PHE A N 1
ATOM 760 C CA . PHE A 1 102 ? 2.394 -16.900 6.791 1.00 94.62 102 PHE A CA 1
ATOM 761 C C . PHE A 1 102 ? 3.220 -16.513 8.031 1.00 94.62 102 PHE A C 1
ATOM 763 O O . PHE A 1 102 ? 3.048 -17.098 9.101 1.00 94.62 102 PHE A O 1
ATOM 770 N N . ASN A 1 103 ? 4.099 -15.518 7.900 1.00 96.44 103 ASN A N 1
ATOM 771 C CA . ASN A 1 103 ? 5.008 -15.076 8.953 1.00 96.44 103 ASN A CA 1
ATOM 772 C C . ASN A 1 103 ? 4.554 -13.787 9.650 1.00 96.44 103 ASN A C 1
ATOM 774 O O . ASN A 1 103 ? 5.317 -13.262 10.458 1.00 96.44 103 ASN A O 1
ATOM 778 N N . TYR A 1 104 ? 3.359 -13.261 9.363 1.00 95.38 104 TYR A N 1
ATOM 779 C CA . TYR A 1 104 ? 2.898 -12.005 9.969 1.00 95.38 104 TYR A CA 1
ATOM 780 C C . TYR A 1 104 ? 2.813 -12.094 11.493 1.00 95.38 104 TYR A C 1
ATOM 782 O O . TYR A 1 104 ? 3.281 -11.188 12.167 1.00 95.38 104 TYR A O 1
ATOM 790 N N . THR A 1 105 ? 2.327 -13.208 12.034 1.00 95.56 105 THR A N 1
ATOM 791 C CA . THR A 1 105 ? 2.182 -13.429 13.484 1.00 95.56 105 THR A CA 1
ATOM 792 C C . THR A 1 105 ? 3.398 -14.098 14.131 1.00 95.56 105 THR A C 1
ATOM 794 O O . THR A 1 105 ? 3.556 -14.072 15.347 1.00 95.56 105 THR A O 1
ATOM 797 N N . HIS A 1 106 ? 4.285 -14.689 13.326 1.00 94.25 106 HIS A N 1
ATOM 798 C CA . HIS A 1 106 ? 5.434 -15.465 13.811 1.00 94.25 106 HIS A CA 1
ATOM 799 C C . HIS A 1 106 ? 6.760 -14.699 13.751 1.00 94.25 106 HIS A C 1
ATOM 801 O O . HIS A 1 106 ? 7.728 -15.063 14.418 1.00 94.25 106 HIS A O 1
ATOM 807 N N . SER A 1 107 ? 6.847 -13.668 12.909 1.00 92.81 107 SER A N 1
ATOM 808 C CA . SER A 1 107 ? 8.083 -12.920 12.716 1.00 92.81 107 SER A CA 1
ATOM 809 C C . SER A 1 107 ? 8.332 -11.973 13.890 1.00 92.81 107 SER A C 1
ATOM 811 O O . SER A 1 107 ? 7.513 -11.088 14.131 1.00 92.81 107 SER A O 1
ATOM 813 N N . PRO A 1 108 ? 9.512 -12.014 14.535 1.00 91.56 108 PRO A N 1
ATOM 814 C CA . PRO A 1 108 ? 9.867 -11.041 15.572 1.00 91.56 108 PRO A CA 1
ATOM 815 C C . PRO A 1 108 ? 10.041 -9.617 15.015 1.00 91.56 108 PRO A C 1
ATOM 817 O O . PRO A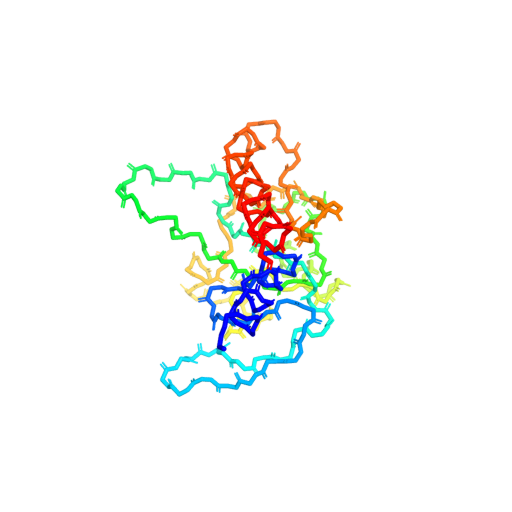 1 108 ? 10.240 -8.675 15.772 1.00 91.56 108 PRO A O 1
ATOM 820 N N . LYS A 1 109 ? 10.017 -9.452 13.684 1.00 90.31 109 LYS A N 1
ATOM 821 C CA . LYS A 1 109 ? 10.122 -8.160 12.993 1.00 90.31 109 LYS A CA 1
ATOM 822 C C . LYS A 1 109 ? 8.776 -7.643 12.482 1.00 90.31 109 LYS A C 1
ATOM 824 O O . LYS A 1 109 ? 8.778 -6.626 11.787 1.00 90.31 109 LYS A O 1
ATOM 829 N N . ALA A 1 110 ? 7.664 -8.323 12.778 1.00 89.75 110 ALA A N 1
ATOM 830 C CA . ALA A 1 110 ? 6.336 -7.952 12.290 1.00 89.75 110 ALA A CA 1
ATOM 831 C C . ALA A 1 110 ? 6.014 -6.476 12.567 1.00 89.75 110 ALA A C 1
ATOM 833 O O . ALA A 1 110 ? 5.686 -5.753 11.633 1.00 89.75 110 ALA A O 1
ATOM 834 N N . ASP A 1 111 ? 6.281 -5.989 13.780 1.00 86.38 111 ASP A N 1
ATOM 835 C CA . ASP A 1 111 ? 6.043 -4.593 14.187 1.00 86.38 111 ASP A CA 1
ATOM 836 C C . ASP A 1 111 ? 6.734 -3.542 13.301 1.00 86.38 111 ASP A C 1
ATOM 838 O O . ASP A 1 111 ? 6.280 -2.405 13.198 1.00 86.38 111 ASP A O 1
ATOM 842 N N . SER A 1 112 ? 7.852 -3.907 12.666 1.00 88.19 112 SER A N 1
ATOM 843 C CA . SER A 1 112 ? 8.622 -3.020 11.781 1.00 88.19 112 SER A CA 1
ATOM 844 C C . SER A 1 112 ? 8.290 -3.179 10.295 1.00 88.19 112 SER A C 1
ATOM 846 O O . SER A 1 112 ? 8.657 -2.326 9.489 1.00 88.19 112 SER A O 1
ATOM 848 N N . LEU A 1 113 ? 7.638 -4.284 9.922 1.00 93.38 113 LEU A N 1
ATOM 849 C CA . LEU A 1 113 ? 7.356 -4.659 8.534 1.00 93.38 113 LEU A CA 1
ATOM 850 C C . LEU A 1 113 ? 5.861 -4.620 8.200 1.00 93.38 113 LEU A C 1
ATOM 852 O O . LEU A 1 113 ? 5.503 -4.694 7.028 1.00 93.38 113 LEU A O 1
ATOM 856 N N . CYS A 1 114 ? 4.998 -4.519 9.202 1.00 94.88 114 CYS A N 1
ATOM 857 C CA . CYS A 1 114 ? 3.551 -4.452 9.081 1.00 94.88 114 CYS A CA 1
ATOM 858 C C . CYS A 1 114 ? 3.028 -3.095 9.581 1.00 94.88 114 CYS A C 1
ATOM 860 O O . CYS A 1 114 ? 3.743 -2.370 10.281 1.00 94.88 114 CYS A O 1
ATOM 862 N N . PRO A 1 115 ? 1.798 -2.709 9.203 1.00 93.44 115 PRO A N 1
ATOM 863 C CA . PRO A 1 115 ? 1.193 -1.473 9.676 1.00 93.44 115 PRO A CA 1
ATOM 864 C C . PRO A 1 115 ? 0.963 -1.515 11.186 1.00 93.44 115 PRO A C 1
ATOM 866 O O . PRO A 1 115 ? 0.739 -2.582 11.758 1.00 93.44 115 PRO A O 1
ATOM 869 N N . ARG A 1 116 ? 0.987 -0.342 11.833 1.00 90.69 116 ARG A N 1
ATOM 870 C CA . ARG A 1 116 ? 0.569 -0.250 13.235 1.00 90.69 116 ARG A CA 1
ATOM 871 C C . ARG A 1 116 ? -0.915 -0.588 13.340 1.00 90.69 116 ARG A C 1
ATOM 873 O O . ARG A 1 116 ? -1.718 -0.150 12.518 1.00 90.69 116 ARG A O 1
ATOM 880 N N . LEU A 1 117 ? -1.248 -1.332 14.384 1.00 92.12 117 LEU A N 1
ATOM 881 C CA . LEU A 1 117 ? -2.617 -1.686 14.724 1.00 92.12 117 LEU A CA 1
ATOM 882 C C . LEU A 1 117 ? -3.237 -0.622 15.653 1.00 92.12 117 LEU A C 1
ATOM 884 O O . LEU A 1 117 ? -2.509 -0.022 16.453 1.00 92.12 117 LEU A O 1
ATOM 888 N N . PRO A 1 118 ? -4.558 -0.392 15.574 1.00 93.56 118 PRO A N 1
ATOM 889 C CA . PRO A 1 118 ? -5.463 -0.951 14.568 1.00 93.56 118 PRO A CA 1
ATOM 890 C C . PRO A 1 118 ? -5.260 -0.299 13.187 1.00 93.56 118 PRO A C 1
ATOM 892 O O . PRO A 1 118 ? -4.985 0.901 13.084 1.00 93.56 118 PRO A O 1
ATOM 895 N N . VAL A 1 119 ? -5.411 -1.082 12.114 1.00 93.81 119 VAL A N 1
ATOM 896 C CA . VAL A 1 119 ? -5.441 -0.553 10.742 1.00 93.81 119 VAL A CA 1
ATOM 897 C C . VAL A 1 119 ? -6.829 0.033 10.488 1.00 93.81 119 VAL A C 1
ATOM 899 O O . VAL A 1 119 ? -7.812 -0.700 10.577 1.00 93.81 119 VAL A O 1
ATOM 902 N N . PRO A 1 120 ? -6.945 1.329 10.151 1.00 93.06 120 PRO A N 1
ATOM 903 C CA . PRO A 1 120 ? -8.240 1.964 9.956 1.00 93.06 120 PRO A CA 1
ATOM 904 C C . PRO A 1 120 ? -8.946 1.443 8.692 1.00 93.06 120 PRO A C 1
ATOM 906 O O . PRO A 1 120 ? -8.285 1.231 7.663 1.00 93.06 120 PRO A O 1
ATOM 909 N N . PRO A 1 121 ? -10.290 1.369 8.705 1.00 94.94 121 PRO A N 1
ATOM 910 C CA . PRO A 1 121 ? -11.057 1.079 7.504 1.00 94.94 121 PRO A CA 1
ATOM 911 C C . PRO A 1 121 ? -10.784 2.161 6.460 1.00 94.94 121 PRO A C 1
ATOM 913 O O . PRO A 1 121 ? -10.775 3.360 6.754 1.00 94.94 121 PRO A O 1
ATOM 916 N N . SER A 1 122 ? -10.533 1.740 5.231 1.00 94.19 122 SER A N 1
ATOM 917 C CA . SER A 1 122 ? -10.028 2.568 4.148 1.00 94.19 122 SER A CA 1
ATOM 918 C C . SER A 1 122 ? -10.710 2.214 2.833 1.00 94.19 122 SER A C 1
ATOM 920 O O . SER A 1 122 ? -10.842 1.045 2.480 1.00 94.19 122 SER A O 1
ATOM 922 N N . LYS A 1 123 ? -11.079 3.233 2.055 1.00 92.81 123 LYS A N 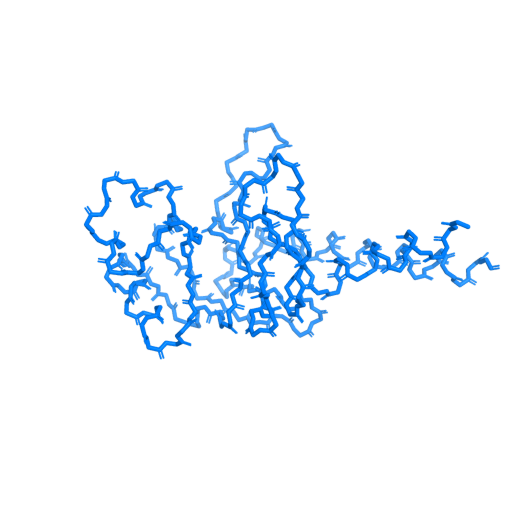1
ATOM 923 C CA . LYS A 1 123 ? -11.656 3.062 0.713 1.00 92.81 123 LYS A CA 1
ATOM 924 C C . LYS A 1 123 ? -10.762 3.674 -0.346 1.00 92.81 123 LYS A C 1
ATOM 926 O O . LYS A 1 123 ? -10.021 4.618 -0.079 1.00 92.81 123 LYS A O 1
ATOM 931 N N . SER A 1 124 ? -10.842 3.137 -1.557 1.00 89.19 124 SER A N 1
ATOM 932 C CA . SER A 1 124 ? -10.120 3.703 -2.691 1.00 89.19 124 SER A CA 1
ATOM 933 C C . SER A 1 124 ? -10.710 5.060 -3.073 1.00 89.19 124 SER A C 1
ATOM 935 O O . SER A 1 124 ? -11.910 5.171 -3.328 1.00 89.19 124 SER A O 1
ATOM 937 N N . PHE A 1 125 ? -9.877 6.098 -3.112 1.00 81.56 125 PHE A N 1
ATOM 938 C CA . PHE A 1 125 ? -10.294 7.410 -3.593 1.00 81.56 125 PHE A CA 1
ATOM 939 C C . PHE A 1 125 ? -10.296 7.441 -5.129 1.00 81.56 125 PHE A C 1
ATOM 941 O O . PHE A 1 125 ? -9.245 7.178 -5.729 1.00 81.56 125 PHE A O 1
ATOM 948 N N . PRO A 1 126 ? -11.422 7.808 -5.776 1.00 67.50 126 PRO A N 1
ATOM 949 C CA . PRO A 1 126 ? -11.608 7.648 -7.220 1.00 67.50 126 PRO A CA 1
ATOM 950 C C . PRO A 1 126 ? -10.554 8.304 -8.123 1.00 67.50 126 PRO A C 1
ATOM 952 O O . PRO A 1 126 ? -10.362 7.846 -9.244 1.00 67.50 126 PRO A O 1
ATOM 955 N N . LEU A 1 127 ? -9.868 9.361 -7.671 1.00 68.81 127 LEU A N 1
ATOM 956 C CA . LEU A 1 127 ? -8.945 10.125 -8.523 1.00 68.81 127 LEU A CA 1
ATOM 957 C C . LEU A 1 127 ? -7.492 9.639 -8.493 1.00 68.81 127 LEU A C 1
ATOM 959 O O . LEU A 1 127 ? -6.785 9.799 -9.483 1.00 68.81 127 LEU A O 1
ATOM 963 N N . PHE A 1 128 ? -7.038 9.047 -7.387 1.00 74.94 128 PHE A N 1
ATOM 964 C CA . PHE A 1 128 ? -5.609 8.770 -7.185 1.00 74.94 128 PHE A CA 1
ATOM 965 C C . PHE A 1 128 ? -5.309 7.326 -6.794 1.00 74.94 128 PHE A C 1
ATOM 967 O O . PHE A 1 128 ? -4.183 7.027 -6.417 1.00 74.94 128 PHE A O 1
ATOM 974 N N . ASN A 1 129 ? -6.280 6.408 -6.837 1.00 87.31 129 ASN A N 1
ATOM 975 C CA . ASN A 1 129 ? -6.072 5.024 -6.395 1.00 87.31 129 ASN A CA 1
ATOM 976 C C . ASN A 1 129 ? -5.396 4.952 -5.007 1.00 87.31 129 ASN A C 1
ATOM 978 O O . ASN A 1 129 ? -4.522 4.126 -4.775 1.00 87.31 129 ASN A O 1
ATOM 982 N N . ARG A 1 130 ? -5.717 5.863 -4.085 1.00 90.12 130 ARG A N 1
ATOM 983 C CA . ARG A 1 130 ? -5.160 5.851 -2.724 1.00 90.12 130 ARG A CA 1
ATOM 984 C C . ARG A 1 130 ? -6.158 5.189 -1.794 1.00 90.12 130 ARG A C 1
ATOM 986 O O . ARG A 1 130 ? -7.348 5.479 -1.892 1.00 90.12 130 ARG A O 1
ATOM 993 N N . CYS A 1 131 ? -5.682 4.354 -0.881 1.00 93.00 131 CYS A N 1
ATOM 994 C CA . CYS A 1 131 ? -6.486 3.903 0.244 1.00 93.00 131 CYS A CA 1
ATOM 995 C C . CYS A 1 131 ? -6.601 5.047 1.246 1.00 93.00 131 CYS A C 1
ATOM 997 O O . CYS A 1 131 ? -5.608 5.453 1.848 1.00 93.00 131 CYS A O 1
ATOM 999 N N . VAL A 1 132 ? -7.810 5.584 1.381 1.00 90.44 132 VAL A N 1
ATOM 1000 C CA . VAL A 1 132 ? -8.108 6.730 2.233 1.00 90.44 132 VAL A CA 1
ATOM 1001 C C . VAL A 1 132 ? -8.862 6.254 3.471 1.00 90.44 132 VAL A C 1
ATOM 1003 O O . VAL A 1 132 ? -9.951 5.685 3.317 1.00 90.44 132 VAL A O 1
ATOM 1006 N N . PRO A 1 133 ? -8.325 6.499 4.679 1.00 90.88 133 PRO A N 1
ATOM 1007 C CA . PRO A 1 133 ? -9.003 6.190 5.931 1.00 90.88 133 PRO A CA 1
ATOM 1008 C C . PRO A 1 133 ? -10.393 6.825 5.996 1.00 90.88 133 PRO A C 1
ATOM 1010 O O . PRO A 1 133 ? -10.582 7.964 5.573 1.00 90.88 133 PRO A O 1
ATOM 1013 N N . GLN A 1 134 ? -11.366 6.085 6.518 1.00 89.94 134 GLN A N 1
ATOM 1014 C CA . GLN A 1 134 ? -12.768 6.504 6.588 1.00 89.94 134 GLN A CA 1
ATOM 1015 C C . GLN A 1 134 ? -13.153 7.092 7.951 1.00 89.94 134 GLN A C 1
ATOM 1017 O O . GLN A 1 134 ? -14.222 7.686 8.074 1.00 89.94 134 GLN A O 1
ATOM 1022 N N . THR A 1 135 ? -12.304 6.952 8.973 1.00 86.62 135 THR A N 1
ATOM 1023 C CA . THR A 1 135 ? -12.557 7.561 10.283 1.00 86.62 135 THR A CA 1
ATOM 1024 C C . THR A 1 135 ? -12.322 9.075 10.216 1.00 86.62 135 THR A C 1
ATOM 1026 O O . THR A 1 135 ? -11.300 9.495 9.661 1.00 86.62 135 THR A O 1
ATOM 1029 N N . PRO A 1 136 ? -13.225 9.921 10.752 1.00 84.69 136 PRO A N 1
ATOM 1030 C CA . PRO A 1 136 ? -13.108 11.379 10.651 1.00 84.69 136 PRO A CA 1
ATOM 1031 C C . PRO A 1 136 ? -11.780 11.930 11.183 1.00 84.69 136 PRO A C 1
ATOM 1033 O O . PRO A 1 136 ? -11.161 12.793 10.556 1.00 84.69 136 PRO A O 1
ATOM 1036 N N . GLU A 1 137 ? -11.309 11.392 12.309 1.00 83.50 137 GLU A N 1
ATOM 1037 C CA . GLU A 1 137 ? -10.077 11.810 12.974 1.00 83.50 137 GLU A CA 1
ATOM 1038 C C . GLU A 1 137 ? -8.881 11.575 12.052 1.00 83.50 137 GLU A C 1
ATOM 1040 O O . GLU A 1 137 ? -8.090 12.483 11.802 1.00 83.50 137 GLU A O 1
ATOM 1045 N N . CYS A 1 138 ? -8.784 10.379 11.470 1.00 84.44 138 CYS A N 1
ATOM 1046 C CA . CYS A 1 138 ? -7.685 10.037 10.580 1.00 84.44 138 CYS A CA 1
ATOM 1047 C C . CYS A 1 138 ? -7.798 10.720 9.215 1.00 84.44 138 CYS A C 1
ATOM 1049 O O . CYS A 1 138 ? -6.794 11.191 8.676 1.00 84.44 138 CYS A O 1
ATOM 1051 N N . TYR A 1 139 ? -9.013 10.817 8.671 1.00 84.56 139 TYR A N 1
ATOM 1052 C CA . TYR A 1 139 ? -9.272 11.499 7.410 1.00 84.56 139 TYR A CA 1
ATOM 1053 C C . TYR A 1 139 ? -8.803 12.954 7.464 1.00 84.56 139 TYR A C 1
ATOM 1055 O O . TYR A 1 139 ? -8.149 13.412 6.532 1.00 84.56 139 TYR A O 1
ATOM 1063 N N . SER A 1 140 ? -9.054 13.664 8.570 1.00 82.19 140 SER A N 1
ATOM 1064 C CA . SER A 1 140 ? -8.612 15.055 8.734 1.00 82.19 140 SER A CA 1
ATOM 1065 C C . SER A 1 140 ? -7.088 15.217 8.615 1.00 82.19 140 SER A C 1
ATOM 1067 O O . SER A 1 140 ? -6.607 16.147 7.968 1.00 82.19 140 SER A O 1
ATOM 1069 N N . LEU A 1 141 ? -6.321 14.263 9.153 1.00 78.88 141 LEU A N 1
ATOM 1070 C CA . LEU A 1 141 ? -4.859 14.240 9.060 1.00 78.88 141 LEU A CA 1
ATOM 1071 C C . LEU A 1 141 ? -4.396 13.858 7.649 1.00 78.88 141 LEU A C 1
ATOM 1073 O O . LEU A 1 141 ? -3.425 14.413 7.126 1.00 78.88 141 LEU A O 1
ATOM 1077 N N . PHE A 1 142 ? -5.101 12.916 7.021 1.00 78.94 142 PHE A N 1
ATOM 1078 C CA . PHE A 1 142 ? -4.799 12.420 5.683 1.00 78.94 142 PHE A CA 1
ATOM 1079 C C . PHE A 1 142 ? -5.184 13.410 4.573 1.00 78.94 142 PHE A C 1
ATOM 1081 O O . PHE A 1 142 ? -4.552 13.418 3.519 1.00 78.94 142 PHE A O 1
ATOM 1088 N N . ALA A 1 143 ? -6.163 14.288 4.807 1.00 78.69 143 ALA A N 1
ATOM 1089 C CA . ALA A 1 143 ? -6.655 15.260 3.830 1.00 78.69 143 ALA A CA 1
ATOM 1090 C C . ALA A 1 143 ? -5.532 16.139 3.265 1.00 78.69 143 ALA A C 1
ATOM 1092 O O . ALA A 1 143 ? -5.523 16.432 2.073 1.00 78.69 143 ALA A O 1
ATOM 1093 N N . SER A 1 144 ? -4.538 16.485 4.088 1.00 74.75 144 SER A N 1
ATOM 1094 C CA . SER A 1 144 ? -3.351 17.223 3.645 1.00 74.75 144 SER A CA 1
ATOM 1095 C C . SER A 1 144 ? -2.579 16.508 2.526 1.00 74.75 144 SER A C 1
ATOM 1097 O O . SER A 1 144 ? -2.103 17.158 1.600 1.00 74.75 144 SER A O 1
ATOM 1099 N N . VAL A 1 145 ? -2.490 15.174 2.556 1.00 74.31 145 VAL A N 1
ATOM 1100 C CA . VAL A 1 145 ? -1.840 14.371 1.507 1.00 74.31 145 VAL A CA 1
ATOM 1101 C C . VAL A 1 145 ? -2.633 14.465 0.204 1.00 74.31 145 VAL A C 1
ATOM 1103 O O . VAL A 1 145 ? -2.053 14.720 -0.847 1.00 74.31 145 VAL A O 1
ATOM 1106 N N . LEU A 1 146 ? -3.961 14.342 0.280 1.00 75.31 146 LEU A N 1
ATOM 1107 C CA . LEU A 1 146 ? -4.840 14.437 -0.889 1.00 75.31 146 LEU A CA 1
ATOM 1108 C C . LEU A 1 146 ? -4.824 15.836 -1.517 1.00 75.31 146 LEU A C 1
ATOM 1110 O O . LEU A 1 146 ? -4.772 15.952 -2.737 1.00 75.31 146 LEU A O 1
ATOM 1114 N N . ILE A 1 147 ? -4.841 16.893 -0.699 1.00 77.31 147 ILE A N 1
ATOM 1115 C CA . ILE A 1 147 ? -4.779 18.283 -1.177 1.00 77.31 147 ILE A CA 1
ATOM 1116 C C . ILE A 1 147 ? -3.451 18.534 -1.897 1.00 77.31 147 ILE A C 1
ATOM 1118 O O . ILE A 1 147 ? -3.451 19.055 -3.009 1.00 77.31 147 ILE A O 1
ATOM 1122 N N . ASN A 1 148 ? -2.332 18.091 -1.316 1.00 76.19 148 ASN A N 1
ATOM 1123 C CA . ASN A 1 148 ? -1.021 18.214 -1.953 1.00 76.19 148 ASN A CA 1
ATOM 1124 C C . ASN A 1 148 ? -0.957 17.476 -3.302 1.00 76.19 148 ASN A C 1
ATOM 1126 O O . ASN A 1 148 ? -0.387 18.006 -4.260 1.00 76.19 148 ASN A O 1
ATOM 1130 N N . ASP A 1 149 ? -1.556 16.284 -3.401 1.00 75.75 149 ASP A N 1
ATOM 1131 C CA . ASP A 1 149 ? -1.644 15.543 -4.665 1.00 75.75 149 ASP A CA 1
ATOM 1132 C C . ASP A 1 149 ? -2.463 16.326 -5.716 1.00 75.75 149 ASP A C 1
ATOM 1134 O O . ASP A 1 149 ? -2.035 16.461 -6.865 1.00 75.75 149 ASP A O 1
ATOM 1138 N N . VAL A 1 150 ? -3.602 16.915 -5.332 1.00 79.06 150 VAL A N 1
ATOM 1139 C CA . VAL A 1 150 ? -4.449 17.735 -6.223 1.00 79.06 150 VAL A CA 1
ATOM 1140 C C . VAL A 1 150 ? -3.734 19.006 -6.690 1.00 79.06 150 VAL A C 1
ATOM 1142 O O . VAL A 1 150 ? -3.719 19.295 -7.888 1.00 79.06 150 VAL A O 1
ATOM 1145 N N . ASP A 1 151 ? -3.097 19.742 -5.780 1.00 78.88 151 ASP A N 1
ATOM 1146 C CA . ASP A 1 151 ? -2.360 20.967 -6.109 1.00 78.88 151 ASP A CA 1
ATOM 1147 C C . ASP A 1 151 ? -1.196 20.680 -7.062 1.00 78.88 151 ASP A C 1
ATOM 1149 O O . ASP A 1 151 ? -0.960 21.408 -8.034 1.00 78.88 151 ASP A O 1
ATOM 1153 N N . THR A 1 152 ? -0.482 19.578 -6.819 1.00 79.00 152 THR A N 1
ATOM 1154 C CA . THR A 1 152 ? 0.607 19.125 -7.689 1.00 79.00 152 THR A CA 1
ATOM 1155 C C . THR A 1 152 ? 0.076 18.765 -9.075 1.00 79.00 152 THR A C 1
ATOM 1157 O O . THR A 1 152 ? 0.687 19.143 -10.079 1.00 79.00 152 THR A O 1
ATOM 1160 N N . LEU A 1 153 ? -1.090 18.113 -9.154 1.00 78.31 153 LEU A N 1
ATOM 1161 C CA . LEU A 1 153 ? -1.723 17.761 -10.425 1.00 78.31 153 LEU A CA 1
ATOM 1162 C C . LEU A 1 153 ? -2.090 19.018 -11.208 1.00 78.31 153 LEU A C 1
ATOM 1164 O O . LEU A 1 153 ? -1.740 19.134 -12.382 1.00 78.31 153 LEU A O 1
ATOM 1168 N N . HIS A 1 154 ? -2.737 19.981 -10.551 1.00 79.50 154 HIS A N 1
ATOM 1169 C CA . HIS A 1 154 ? -3.111 21.248 -11.168 1.00 79.50 154 HIS A CA 1
ATOM 1170 C C . HIS A 1 154 ? -1.903 22.003 -11.717 1.00 79.50 154 HIS A C 1
ATOM 1172 O O . HIS A 1 154 ? -1.968 22.510 -12.838 1.00 79.50 154 HIS A O 1
ATOM 1178 N N . ARG A 1 155 ? -0.788 22.048 -10.979 1.00 79.00 155 ARG A N 1
ATOM 1179 C CA . ARG A 1 155 ? 0.451 22.696 -11.441 1.00 79.00 155 ARG A CA 1
ATOM 1180 C C . ARG A 1 155 ? 1.034 22.007 -12.669 1.00 79.00 155 ARG A C 1
ATOM 1182 O O . ARG A 1 155 ? 1.405 22.691 -13.620 1.00 79.00 155 ARG A O 1
ATOM 1189 N N . ILE A 1 156 ? 1.079 20.674 -12.671 1.00 76.12 156 ILE A N 1
ATOM 1190 C CA . ILE A 1 156 ? 1.570 19.895 -13.815 1.00 76.12 156 ILE A CA 1
ATOM 1191 C C . ILE A 1 156 ? 0.696 20.147 -15.050 1.00 76.12 156 ILE A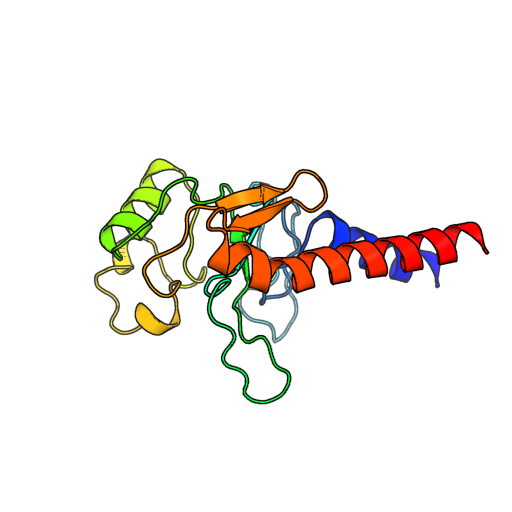 C 1
ATOM 1193 O O . ILE A 1 156 ? 1.225 20.453 -16.115 1.00 76.12 156 ILE A O 1
ATOM 1197 N N . LEU A 1 157 ? -0.630 20.073 -14.908 1.00 73.81 157 LEU A N 1
ATOM 1198 C CA . LEU A 1 157 ? -1.563 20.298 -16.016 1.00 73.81 157 LEU A CA 1
ATOM 1199 C C . LEU A 1 157 ? -1.494 21.737 -16.543 1.00 73.81 157 LEU A C 1
ATOM 1201 O O . LEU A 1 157 ? -1.431 21.944 -17.753 1.00 73.81 157 LEU A O 1
ATOM 1205 N N . SER A 1 158 ? -1.422 22.724 -15.648 1.00 76.56 158 SER A N 1
ATOM 1206 C CA . SER A 1 158 ? -1.273 24.136 -16.023 1.00 76.56 158 SER A CA 1
ATOM 1207 C C . SER A 1 158 ? 0.024 24.381 -16.792 1.00 76.56 158 SER A C 1
ATOM 1209 O O . SER A 1 158 ? 0.019 25.121 -17.772 1.00 76.56 158 SER A O 1
ATOM 1211 N N . GLY A 1 159 ? 1.120 23.725 -16.398 1.00 70.12 159 GLY A N 1
ATOM 1212 C CA . GLY A 1 159 ? 2.407 23.798 -17.094 1.00 70.12 159 GLY A CA 1
ATOM 1213 C C . GLY A 1 159 ? 2.400 23.161 -18.489 1.00 70.12 159 GLY A C 1
ATOM 1214 O O . GLY A 1 159 ? 3.142 23.607 -19.355 1.00 70.12 159 GLY A O 1
ATOM 1215 N N . ILE A 1 160 ? 1.549 22.155 -18.731 1.00 68.88 160 ILE A N 1
ATOM 1216 C CA . ILE A 1 160 ? 1.347 21.576 -20.072 1.00 68.88 160 ILE A CA 1
ATOM 1217 C C . ILE A 1 160 ? 0.519 22.517 -20.953 1.00 68.88 160 ILE A C 1
ATOM 1219 O O . ILE A 1 160 ? 0.803 22.641 -22.134 1.00 68.88 160 ILE A O 1
ATOM 1223 N N . MET A 1 161 ? -0.505 23.170 -20.394 1.00 62.16 161 MET A N 1
ATOM 1224 C CA . MET A 1 161 ? -1.396 24.064 -21.148 1.00 62.16 161 MET A CA 1
ATOM 1225 C C . MET A 1 161 ? -0.775 25.427 -21.488 1.00 62.16 161 MET A C 1
ATOM 1227 O O . MET A 1 161 ? -1.321 26.150 -22.316 1.00 62.16 161 MET A O 1
ATOM 1231 N N . SER A 1 162 ? 0.321 25.801 -20.827 1.00 62.69 162 SER A N 1
ATOM 1232 C CA . SER A 1 162 ? 0.997 27.096 -20.992 1.00 62.69 162 SER A CA 1
ATOM 1233 C C . SER A 1 162 ? 2.290 27.030 -21.818 1.00 62.69 162 SER A C 1
ATOM 1235 O O . SER A 1 162 ? 2.983 28.043 -21.921 1.00 62.69 162 SER A O 1
ATOM 1237 N N . GLY A 1 163 ? 2.605 25.876 -22.419 1.00 50.72 163 GLY A N 1
ATOM 1238 C CA . GLY A 1 163 ? 3.729 25.671 -23.344 1.00 50.72 163 GLY A CA 1
ATOM 1239 C C . GLY A 1 163 ? 3.274 25.120 -24.686 1.00 50.72 163 GLY A C 1
ATOM 1240 O O . GLY A 1 163 ? 3.977 25.400 -25.678 1.00 50.72 163 GLY A O 1
#

Organism: Pan troglodytes (NCBI:txid9598)

Foldseek 3Di:
DPPVVLVVLLQCLQQNDWPLGDGALAQFCDDPPRPPGRDGRVQQRAKEFQALQDDPPDPDDPPGGIDRWNAFQQAKAADLVSQLVCCVPVVTHQFAPVDDSVCCPPDPCNPVGHGDPGDARFHQDPGRRYTAGPDPNSNVSNVVVVVVSVVSNVVSVVVVVVD

Sequence (163 aa):
MGYSVVAGAAGRLLFGYDSFGNMCGKKNSPVEGAPLSGQDMTLKKHVFFMNSCNLEVKGMQLNRMALCVSNCPEEQLDSLEEVQLFANTSGSFLCVYSLNSFNYTHSPKADSLCPRLPVPPSKSFPLFNRCVPQTPECYSLFASVLINDVDTLHRILSGIMSG

pLDDT: mean 84.65, std 14.87, range [37.09, 98.31]

Radius of gyration: 16.35 Å; chains: 1; bounding box: 34×44×39 Å